Protein AF-A0A0A6ZQB3-F1 (afdb_monomer_lite)

Sequence (113 aa):
MEAQSDIYDRTKGRLAIPGAFGFGRAFLYEDVIRFDAKDDFLVWVRNALPGEYSVAAPYGIIIPDTLFEGVLSIRWTDARPETREPRRRAKSFTFTALTAPFITPAAGFYLDF

pLDDT: mean 73.72, std 19.3, range [29.86, 95.44]

Foldseek 3Di:
DDADPDDPPDDPPDGPPPPPQDPPDDDDPVQEAEDAALVVVVVCQLQDDFGKGFYFYPACNPPHQWGATGIWGKDFPDPDPPDPGSNPTDIDIDGDGPDDTPRPPDDDDDDDD

Radius of gyration: 18.38 Å; chains: 1; bounding box: 54×39×35 Å

Structure (mmCIF, N/CA/C/O backbone):
data_AF-A0A0A6ZQB3-F1
#
_entry.id   AF-A0A0A6ZQB3-F1
#
loop_
_atom_site.group_PDB
_atom_site.id
_atom_site.type_symbol
_atom_site.label_atom_id
_atom_site.label_alt_id
_atom_site.label_comp_id
_atom_site.label_asym_id
_atom_site.label_entity_id
_atom_site.label_seq_id
_atom_site.pdbx_PDB_ins_code
_atom_site.Cartn_x
_atom_site.Cartn_y
_atom_site.Cartn_z
_atom_site.occupancy
_atom_site.B_iso_or_equiv
_atom_site.auth_seq_id
_atom_site.auth_comp_id
_atom_site.auth_asym_id
_atom_site.auth_atom_id
_atom_site.pdbx_PDB_model_num
ATOM 1 N N . MET A 1 1 ? -28.679 4.652 8.922 1.00 49.78 1 MET A N 1
ATOM 2 C CA . MET A 1 1 ? -27.824 5.827 9.187 1.00 49.78 1 MET A CA 1
ATOM 3 C C . MET A 1 1 ? -28.639 7.066 8.902 1.00 49.78 1 MET A C 1
ATOM 5 O O . MET A 1 1 ? -29.215 7.151 7.824 1.00 49.78 1 MET A O 1
ATOM 9 N N . GLU A 1 2 ? -28.726 7.973 9.865 1.00 56.31 2 GLU A N 1
ATOM 10 C CA . GLU A 1 2 ? -29.376 9.271 9.688 1.00 56.31 2 GLU A CA 1
ATOM 11 C C . GLU A 1 2 ? -28.352 10.260 9.113 1.00 56.31 2 GLU A C 1
ATOM 13 O O . GLU A 1 2 ? -27.174 10.218 9.473 1.00 56.31 2 GLU A O 1
ATOM 18 N N . ALA A 1 3 ? -28.758 11.076 8.141 1.00 62.34 3 ALA A N 1
ATOM 19 C CA . ALA A 1 3 ? -27.837 11.969 7.447 1.00 62.34 3 ALA A CA 1
ATOM 20 C C . ALA A 1 3 ? -27.422 13.123 8.369 1.00 62.34 3 ALA A C 1
ATOM 22 O O . ALA A 1 3 ? -28.282 13.764 8.967 1.00 62.34 3 ALA A O 1
ATOM 23 N N . GLN A 1 4 ? -26.123 13.431 8.434 1.00 62.41 4 GLN A N 1
ATOM 24 C CA . GLN A 1 4 ? -25.631 14.573 9.203 1.00 62.41 4 GLN A CA 1
ATOM 25 C C . GLN A 1 4 ? -26.244 15.873 8.658 1.00 62.41 4 GLN A C 1
ATOM 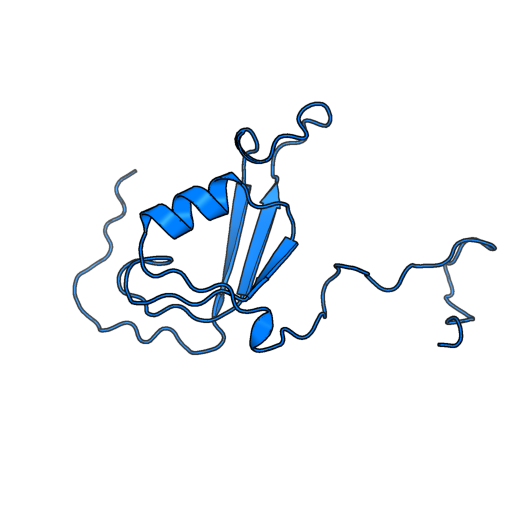27 O O . GLN A 1 4 ? -25.954 16.325 7.543 1.00 62.41 4 GLN A O 1
ATOM 32 N N . SER A 1 5 ? -27.140 16.456 9.445 1.00 61.19 5 SER A N 1
ATOM 33 C CA . SER A 1 5 ? -27.698 17.782 9.222 1.00 61.19 5 SER A CA 1
ATOM 34 C C . SER A 1 5 ? -26.861 18.814 9.972 1.00 61.19 5 SER A C 1
ATOM 36 O O . SER A 1 5 ? -26.362 18.519 11.050 1.00 61.19 5 SER A O 1
ATOM 38 N N . ASP A 1 6 ? -26.747 20.015 9.402 1.00 63.41 6 ASP A N 1
ATOM 39 C CA . ASP A 1 6 ? -26.074 21.183 9.998 1.00 63.41 6 ASP A CA 1
ATOM 40 C C . ASP A 1 6 ? -24.536 21.254 9.864 1.00 63.41 6 ASP A C 1
ATOM 42 O O . ASP A 1 6 ? -23.799 21.532 10.803 1.00 63.41 6 ASP A O 1
ATOM 46 N N . ILE A 1 7 ? -24.031 21.026 8.646 1.00 68.19 7 ILE A N 1
ATOM 47 C CA . ILE A 1 7 ? -22.665 21.425 8.271 1.00 68.19 7 ILE A CA 1
ATOM 48 C C . ILE A 1 7 ? -22.726 22.862 7.742 1.00 68.19 7 ILE A C 1
ATOM 50 O O . ILE A 1 7 ? -23.394 23.110 6.735 1.00 68.19 7 ILE A O 1
ATOM 54 N N . TYR A 1 8 ? -22.015 23.775 8.411 1.00 61.53 8 TYR A N 1
ATOM 55 C CA . TYR A 1 8 ? -22.062 25.232 8.208 1.00 61.53 8 TYR A CA 1
ATOM 56 C C . TYR A 1 8 ? -21.789 25.691 6.760 1.00 61.53 8 TYR A C 1
ATOM 58 O O . TYR A 1 8 ? -22.304 26.720 6.340 1.00 61.53 8 TYR A O 1
ATOM 66 N N . ASP A 1 9 ? -21.047 24.902 5.974 1.00 63.75 9 ASP A N 1
ATOM 67 C CA . ASP A 1 9 ? -20.632 25.237 4.600 1.00 63.75 9 ASP A CA 1
ATOM 68 C C . ASP A 1 9 ? -21.196 24.277 3.526 1.00 63.75 9 ASP A C 1
ATOM 70 O O . ASP A 1 9 ? -20.621 24.072 2.456 1.00 63.75 9 ASP A O 1
ATOM 74 N N . ARG A 1 10 ? -22.323 23.600 3.796 1.00 64.12 10 ARG A N 1
ATOM 75 C CA . ARG A 1 10 ? -22.905 22.679 2.802 1.00 64.12 10 ARG A CA 1
ATOM 76 C C . ARG A 1 10 ? -23.798 23.408 1.795 1.00 64.12 10 ARG A C 1
ATOM 78 O O . ARG A 1 10 ? -24.747 24.101 2.159 1.00 64.12 10 ARG A O 1
ATOM 85 N N . THR A 1 11 ? -23.601 23.147 0.503 1.00 64.31 11 THR A N 1
ATOM 86 C CA . THR A 1 11 ? -24.597 23.500 -0.522 1.00 64.31 11 THR A CA 1
ATOM 87 C C . THR A 1 11 ? -25.847 22.628 -0.353 1.00 64.31 11 THR A C 1
ATOM 89 O O . THR A 1 11 ? -25.763 21.398 -0.344 1.00 64.31 11 THR A O 1
ATOM 92 N N . LYS A 1 12 ? -27.027 23.250 -0.229 1.00 60.72 12 LYS A N 1
ATOM 93 C CA . LYS A 1 12 ? -28.314 22.554 -0.041 1.00 60.72 12 LYS A CA 1
ATOM 94 C C . LYS A 1 12 ? -28.543 21.524 -1.163 1.00 60.72 12 LYS A C 1
ATOM 96 O O . LYS A 1 12 ? -28.386 21.843 -2.336 1.00 60.72 12 LYS A O 1
ATOM 101 N N . GLY A 1 13 ? -28.893 20.289 -0.799 1.00 64.75 13 GLY A N 1
ATOM 102 C CA . GLY A 1 13 ? -29.087 19.184 -1.752 1.00 64.75 13 GLY A CA 1
ATOM 103 C C . GLY A 1 13 ? -27.816 18.410 -2.128 1.00 64.75 13 GLY A C 1
ATOM 104 O O . GLY A 1 13 ? -27.908 17.445 -2.879 1.00 64.75 13 GLY A O 1
ATOM 105 N N . ARG A 1 14 ? -26.643 18.778 -1.592 1.00 58.69 14 ARG A N 1
ATOM 106 C CA . ARG A 1 14 ? -25.415 17.981 -1.712 1.00 58.69 14 ARG A CA 1
ATOM 107 C C . ARG A 1 14 ? -25.159 17.220 -0.415 1.00 58.69 14 ARG A C 1
ATOM 109 O O . ARG A 1 14 ? -25.040 17.819 0.652 1.00 58.69 14 ARG A O 1
ATOM 116 N N . LEU A 1 15 ? -25.085 15.895 -0.515 1.00 58.88 15 LEU A N 1
ATOM 117 C CA . LEU A 1 15 ? -24.583 15.047 0.561 1.00 58.88 15 LEU A CA 1
ATOM 118 C C . LEU A 1 15 ? -23.058 15.032 0.475 1.00 58.88 15 LEU A C 1
ATOM 120 O O . LEU A 1 15 ? -22.503 14.702 -0.573 1.00 58.88 15 LEU A O 1
ATOM 124 N N . ALA A 1 16 ? -22.381 15.353 1.576 1.00 58.44 16 ALA A N 1
ATOM 125 C CA . ALA A 1 16 ? -21.038 14.832 1.762 1.00 58.44 16 ALA A CA 1
ATOM 126 C C . ALA A 1 16 ? -21.202 13.315 1.888 1.00 58.44 16 ALA A C 1
ATOM 128 O O . ALA A 1 16 ? -21.873 12.851 2.808 1.00 58.44 16 ALA A O 1
ATOM 129 N N . ILE A 1 17 ? -20.680 12.547 0.931 1.00 57.91 17 ILE A N 1
ATOM 130 C CA . ILE A 1 17 ? -20.564 11.102 1.117 1.00 57.91 17 ILE A CA 1
ATOM 131 C C . ILE A 1 17 ? -19.460 10.941 2.166 1.00 57.91 17 ILE A C 1
ATOM 133 O O . ILE A 1 17 ? -18.315 11.277 1.846 1.00 57.91 17 ILE A O 1
ATOM 137 N N . PRO A 1 18 ? -19.762 10.511 3.410 1.00 48.78 18 PRO A N 1
ATOM 138 C CA . PRO A 1 18 ? -18.706 10.155 4.350 1.00 48.78 18 PRO A CA 1
ATOM 139 C C . PRO A 1 18 ? -17.794 9.164 3.635 1.00 48.78 18 PRO A C 1
ATOM 141 O O . PRO A 1 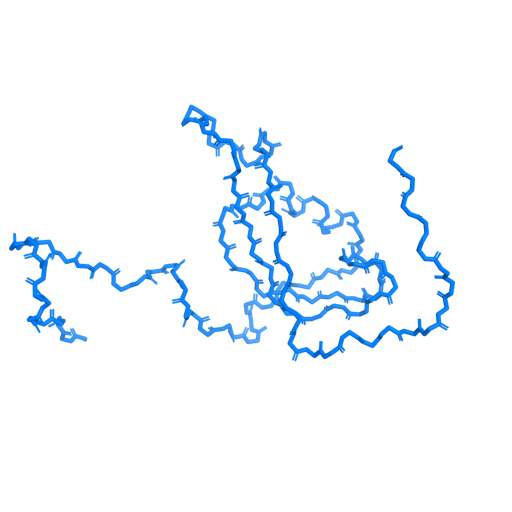18 ? -18.294 8.228 3.013 1.00 48.78 18 PRO A O 1
ATOM 144 N N . GLY A 1 19 ? -16.494 9.468 3.605 1.00 50.47 19 GLY A N 1
ATOM 145 C CA . GLY A 1 19 ? -15.553 8.945 2.620 1.00 50.47 19 GLY A CA 1
ATOM 146 C C . GLY A 1 19 ? -15.700 7.446 2.408 1.00 50.47 19 GLY A C 1
ATOM 147 O O . GLY A 1 19 ? -15.148 6.665 3.173 1.00 50.47 19 GLY A O 1
ATOM 148 N N . ALA A 1 20 ? -16.391 7.050 1.334 1.00 49.00 20 ALA A N 1
ATOM 149 C CA . ALA A 1 20 ? -16.588 5.639 1.006 1.00 49.00 20 ALA A CA 1
ATOM 150 C C . ALA A 1 20 ? -15.239 4.916 0.798 1.00 49.00 20 ALA A C 1
ATOM 152 O O . ALA A 1 20 ? -15.187 3.696 0.893 1.00 49.00 20 ALA A O 1
ATOM 153 N N . PHE A 1 21 ? -14.158 5.688 0.582 1.00 49.06 21 PHE A N 1
ATOM 154 C CA . PHE A 1 21 ? -12.757 5.258 0.530 1.00 49.06 21 PHE A CA 1
ATOM 155 C C . PHE A 1 21 ? -11.771 6.332 1.076 1.00 49.06 21 PHE A C 1
ATOM 157 O O . PHE A 1 21 ? -10.672 6.480 0.550 1.00 49.06 21 PHE A O 1
ATOM 164 N N . GLY A 1 22 ? -12.176 7.149 2.064 1.00 47.38 22 GLY A N 1
ATOM 165 C CA . GLY A 1 22 ? -11.376 8.269 2.609 1.00 47.38 22 GLY A CA 1
ATOM 166 C C . GLY A 1 22 ? -10.616 7.955 3.911 1.00 47.38 22 GLY A C 1
ATOM 167 O O . GLY A 1 22 ? -10.843 6.911 4.518 1.00 47.38 22 GLY A O 1
ATOM 168 N N . PHE A 1 23 ? -9.741 8.881 4.343 1.00 47.88 23 PHE A N 1
ATOM 169 C CA . PHE A 1 23 ? -9.013 8.843 5.628 1.00 47.88 23 PHE A CA 1
ATOM 170 C C . PHE A 1 23 ? -9.936 8.398 6.780 1.00 47.88 23 PHE A C 1
ATOM 172 O O . PHE A 1 23 ? -10.966 9.031 7.017 1.00 47.88 23 PHE A O 1
ATOM 179 N N . GLY A 1 24 ? -9.556 7.336 7.502 1.00 51.03 24 GLY A N 1
ATOM 180 C CA . GLY A 1 24 ? -10.277 6.859 8.693 1.00 51.03 24 GLY A CA 1
ATOM 181 C C . GLY A 1 24 ? -10.992 5.508 8.567 1.00 51.03 24 GLY A C 1
ATOM 182 O O . GLY A 1 24 ? -11.672 5.110 9.513 1.00 51.03 24 GLY A O 1
ATOM 183 N N . ARG A 1 25 ? -10.845 4.769 7.455 1.00 66.06 25 ARG A N 1
ATOM 184 C CA . ARG A 1 25 ? -11.276 3.359 7.400 1.00 66.06 25 ARG A CA 1
ATOM 185 C C . ARG A 1 25 ? -10.399 2.518 8.335 1.00 66.06 25 ARG A C 1
ATOM 187 O O . ARG A 1 25 ? -9.186 2.465 8.162 1.00 66.06 25 ARG A O 1
ATOM 194 N N . ALA A 1 26 ? -11.019 1.829 9.292 1.00 71.94 26 ALA A N 1
ATOM 195 C CA . ALA A 1 26 ? -10.339 0.789 10.056 1.00 71.94 26 ALA A CA 1
ATOM 196 C C . ALA A 1 26 ? -10.092 -0.420 9.145 1.00 71.94 26 ALA A C 1
ATOM 198 O O . ALA A 1 26 ? -11.031 -0.933 8.533 1.00 71.94 26 ALA A O 1
ATOM 199 N N . PHE A 1 27 ? -8.837 -0.854 9.048 1.00 79.12 27 PHE A N 1
ATOM 200 C CA . PHE A 1 27 ? -8.491 -2.087 8.351 1.00 79.12 27 PHE A CA 1
ATOM 201 C C . PHE A 1 27 ? -8.873 -3.287 9.212 1.00 79.12 27 PHE A C 1
ATOM 203 O O . PHE A 1 27 ? -8.535 -3.344 10.397 1.00 79.12 27 PHE A O 1
ATOM 210 N N . LEU A 1 28 ? -9.575 -4.241 8.612 1.00 82.62 28 LEU A N 1
ATOM 211 C CA . LEU A 1 28 ? -9.820 -5.544 9.211 1.00 82.62 28 LEU A CA 1
ATOM 212 C C . LEU A 1 28 ? -8.659 -6.489 8.885 1.00 82.62 28 LEU A C 1
ATOM 214 O O . LEU A 1 28 ? -7.902 -6.268 7.942 1.00 82.62 28 LEU A O 1
ATOM 218 N N . TYR A 1 29 ? -8.531 -7.585 9.635 1.00 79.69 29 TYR A N 1
ATOM 219 C CA . TYR A 1 29 ? -7.503 -8.600 9.367 1.00 79.69 29 TYR A CA 1
ATOM 220 C C . TYR A 1 29 ? -7.584 -9.170 7.936 1.00 79.69 29 TYR A C 1
ATOM 222 O O . TYR A 1 29 ? -6.565 -9.494 7.326 1.00 79.69 29 TYR A O 1
ATOM 230 N N . GLU A 1 30 ? -8.799 -9.258 7.396 1.00 87.12 30 GLU A N 1
ATOM 231 C CA . GLU A 1 30 ? -9.088 -9.693 6.026 1.00 87.12 30 GLU A CA 1
ATOM 232 C C . GLU A 1 30 ? -8.707 -8.665 4.948 1.00 87.12 30 GLU A C 1
ATOM 234 O O . GLU A 1 30 ? -8.510 -9.047 3.798 1.00 87.12 30 GLU A O 1
ATOM 239 N N . ASP A 1 31 ? -8.541 -7.387 5.306 1.00 87.69 31 ASP A N 1
ATOM 240 C CA . ASP A 1 31 ? -8.089 -6.342 4.379 1.00 87.69 31 ASP A CA 1
ATOM 241 C C . ASP A 1 31 ? -6.561 -6.365 4.169 1.00 87.69 31 ASP A C 1
ATOM 243 O O . ASP A 1 31 ? -6.054 -5.673 3.284 1.00 87.69 31 ASP A O 1
ATOM 247 N N . VAL A 1 32 ? -5.815 -7.124 4.987 1.00 90.94 32 VAL A N 1
ATOM 248 C CA . VAL A 1 32 ? -4.346 -7.161 4.947 1.00 90.94 32 VAL A CA 1
ATOM 249 C C . VAL A 1 32 ? -3.868 -7.926 3.716 1.00 90.94 32 VAL A C 1
ATOM 251 O O . VAL A 1 32 ? -3.982 -9.153 3.634 1.00 90.94 32 VAL A O 1
ATOM 254 N N . ILE A 1 33 ? -3.246 -7.204 2.789 1.00 94.62 33 ILE A N 1
ATOM 255 C CA . ILE A 1 33 ? -2.608 -7.781 1.608 1.00 94.62 33 ILE A CA 1
ATOM 256 C C . ILE A 1 33 ? -1.227 -8.298 2.010 1.00 94.62 33 ILE A C 1
ATOM 258 O O . ILE A 1 33 ? -0.384 -7.540 2.492 1.00 94.62 33 ILE A O 1
ATOM 262 N N . ARG A 1 34 ? -0.996 -9.597 1.816 1.00 94.75 34 ARG A N 1
ATOM 263 C CA . ARG A 1 34 ? 0.267 -10.255 2.158 1.00 94.75 34 ARG A CA 1
ATOM 264 C C . ARG A 1 34 ? 1.091 -10.523 0.911 1.00 94.75 34 ARG A C 1
ATOM 266 O O . ARG A 1 34 ? 0.544 -10.960 -0.099 1.00 94.75 34 ARG A O 1
ATOM 273 N N . PHE A 1 35 ? 2.388 -10.258 1.001 1.00 95.19 35 PHE A N 1
ATOM 274 C CA . PHE A 1 35 ? 3.339 -10.531 -0.072 1.00 95.19 35 PHE A CA 1
ATOM 275 C C . PHE A 1 35 ? 4.395 -11.516 0.410 1.00 95.19 35 PHE A C 1
ATOM 277 O O . PHE A 1 35 ? 5.057 -11.249 1.411 1.00 95.19 35 PHE A O 1
ATOM 284 N N . ASP A 1 36 ? 4.578 -12.606 -0.333 1.00 93.25 36 ASP A N 1
ATOM 285 C CA . ASP A 1 36 ? 5.586 -13.631 -0.038 1.00 93.25 36 ASP A CA 1
ATOM 286 C C . ASP A 1 36 ? 6.870 -13.438 -0.862 1.00 93.25 36 ASP A C 1
ATOM 288 O O . ASP A 1 36 ? 7.940 -13.904 -0.469 1.00 93.25 36 ASP A O 1
ATOM 292 N N . ALA A 1 37 ? 6.792 -12.700 -1.976 1.00 93.88 37 ALA A N 1
ATOM 293 C CA . ALA A 1 37 ? 7.932 -12.360 -2.818 1.00 93.88 37 ALA A CA 1
ATOM 294 C C . ALA A 1 37 ? 7.936 -10.884 -3.244 1.00 93.88 37 ALA A C 1
ATOM 296 O O . ALA A 1 37 ? 6.899 -10.232 -3.394 1.00 93.88 37 ALA A O 1
ATOM 297 N N . LYS A 1 38 ? 9.140 -10.358 -3.501 1.00 92.81 38 LYS A N 1
ATOM 298 C CA . LYS A 1 38 ? 9.340 -8.986 -3.994 1.00 92.81 38 LYS A CA 1
ATOM 299 C C . LYS A 1 38 ? 8.669 -8.749 -5.346 1.00 92.81 38 LYS A C 1
ATOM 301 O O . LYS A 1 38 ? 8.087 -7.687 -5.557 1.00 92.81 38 LYS A O 1
ATOM 306 N N . ASP A 1 39 ? 8.705 -9.732 -6.238 1.00 94.81 39 ASP A N 1
ATOM 307 C CA . ASP A 1 39 ? 8.080 -9.611 -7.556 1.00 94.81 39 ASP A CA 1
ATOM 308 C C . ASP A 1 39 ? 6.55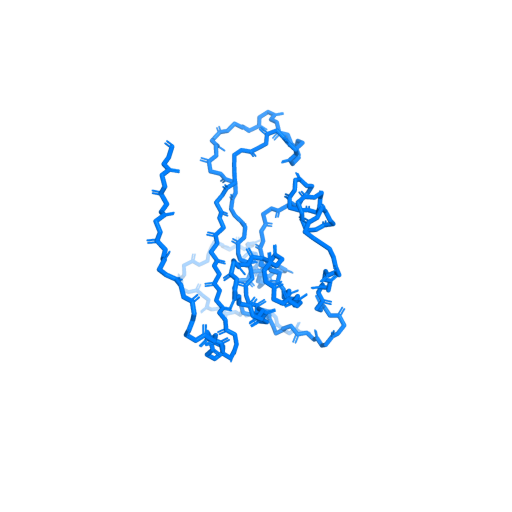3 -9.496 -7.458 1.00 94.81 39 ASP A C 1
ATOM 310 O O . ASP A 1 39 ? 5.965 -8.677 -8.167 1.00 94.81 39 ASP A O 1
ATOM 314 N N . ASP A 1 40 ? 5.916 -10.208 -6.521 1.00 94.81 40 ASP A N 1
ATOM 315 C CA . ASP A 1 40 ? 4.471 -10.106 -6.278 1.00 94.81 40 ASP A CA 1
ATOM 316 C C . ASP A 1 40 ? 4.087 -8.696 -5.830 1.00 94.81 40 ASP A C 1
ATOM 318 O O . ASP A 1 40 ? 3.141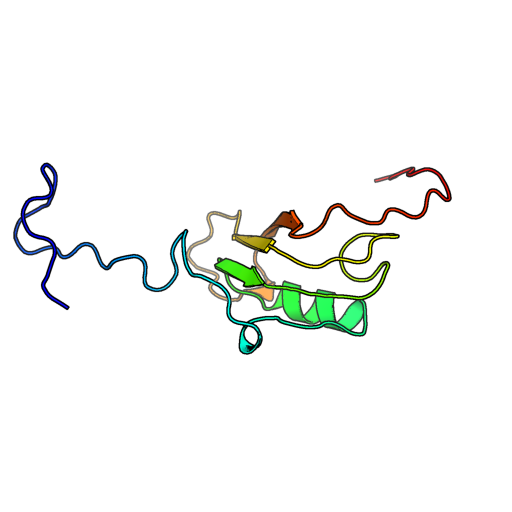 -8.098 -6.354 1.00 94.81 40 ASP A O 1
ATOM 322 N N . PHE A 1 41 ? 4.875 -8.125 -4.914 1.00 94.06 41 PHE A N 1
ATOM 323 C CA . PHE A 1 41 ? 4.711 -6.743 -4.479 1.00 94.06 41 PHE A CA 1
ATOM 324 C C . PHE A 1 41 ? 4.850 -5.762 -5.652 1.00 94.06 41 PHE A C 1
ATOM 326 O O . PHE A 1 41 ? 3.992 -4.899 -5.838 1.00 94.06 41 PHE A O 1
ATOM 333 N N . LEU A 1 42 ? 5.879 -5.907 -6.493 1.00 93.12 42 LEU A N 1
ATOM 334 C CA . LEU A 1 42 ? 6.108 -5.017 -7.637 1.00 93.12 42 LEU A CA 1
ATOM 335 C C . LEU A 1 42 ? 5.001 -5.120 -8.695 1.00 93.12 42 LEU A C 1
ATOM 337 O O . LEU A 1 42 ? 4.537 -4.099 -9.217 1.00 93.12 42 LEU A O 1
ATOM 341 N N . VAL A 1 43 ? 4.541 -6.336 -9.002 1.00 94.44 43 VAL A N 1
ATOM 342 C CA . VAL A 1 43 ? 3.423 -6.571 -9.925 1.00 94.44 43 VAL A CA 1
ATOM 343 C C . VAL A 1 43 ? 2.144 -5.953 -9.371 1.00 94.44 43 VAL A C 1
ATOM 345 O O . VAL A 1 43 ? 1.422 -5.272 -10.109 1.00 94.44 43 VAL A O 1
ATOM 348 N N . TRP A 1 44 ? 1.874 -6.131 -8.080 1.00 95.44 44 TRP A N 1
ATOM 349 C CA . TRP A 1 44 ? 0.716 -5.538 -7.423 1.00 95.44 44 TRP A CA 1
ATOM 350 C C . TRP A 1 44 ? 0.781 -4.005 -7.441 1.00 95.44 44 TRP A C 1
ATOM 352 O O . TRP A 1 44 ? -0.136 -3.360 -7.956 1.00 95.44 44 TRP A O 1
ATOM 362 N N . VAL A 1 45 ? 1.900 -3.411 -7.010 1.00 92.88 45 VAL A N 1
ATOM 363 C CA . VAL A 1 45 ? 2.117 -1.955 -6.991 1.00 92.88 45 VAL A CA 1
ATOM 364 C C . VAL A 1 45 ? 1.917 -1.349 -8.376 1.00 92.88 45 VAL A C 1
ATOM 366 O O . VAL A 1 45 ? 1.296 -0.291 -8.513 1.00 92.88 45 VAL A O 1
ATOM 369 N N . ARG A 1 46 ? 2.380 -2.020 -9.436 1.00 91.19 46 ARG A N 1
ATOM 370 C CA . ARG A 1 46 ? 2.200 -1.557 -10.818 1.00 91.19 46 ARG A CA 1
ATOM 371 C C . ARG A 1 46 ? 0.722 -1.422 -11.192 1.00 91.19 46 ARG A C 1
ATOM 373 O O . ARG A 1 46 ? 0.356 -0.501 -11.921 1.00 91.19 46 ARG A O 1
ATOM 380 N N . ASN A 1 47 ? -0.139 -2.279 -10.654 1.00 92.31 47 ASN A N 1
ATOM 381 C CA . ASN A 1 47 ? -1.574 -2.300 -10.935 1.00 92.31 47 ASN A CA 1
ATOM 382 C C . ASN A 1 47 ? -2.429 -1.528 -9.920 1.00 92.31 47 ASN A C 1
ATOM 384 O O . ASN A 1 47 ? -3.572 -1.208 -10.232 1.00 92.31 47 ASN A O 1
ATOM 388 N N . ALA A 1 48 ? -1.885 -1.189 -8.750 1.00 90.06 48 ALA A N 1
ATOM 389 C CA . ALA A 1 48 ? -2.637 -0.557 -7.673 1.00 90.06 48 ALA A CA 1
ATOM 390 C C . ALA A 1 48 ? -3.211 0.821 -8.057 1.00 90.06 48 ALA A C 1
ATOM 392 O O . ALA A 1 48 ? -2.542 1.648 -8.700 1.00 90.06 48 ALA A O 1
ATOM 393 N N . LEU A 1 49 ? -4.459 1.050 -7.648 1.00 89.94 49 LEU A N 1
ATOM 394 C CA . LEU A 1 49 ? -5.152 2.333 -7.751 1.00 89.94 49 LEU A CA 1
ATOM 395 C C . LEU A 1 49 ? -4.685 3.280 -6.627 1.00 89.94 49 LEU A C 1
ATOM 397 O O . LEU A 1 49 ? -4.011 2.841 -5.696 1.00 89.94 49 LEU A O 1
ATOM 401 N N . PRO A 1 50 ? -4.986 4.588 -6.709 1.00 87.31 50 PRO A N 1
ATOM 402 C CA . PRO A 1 50 ? -4.751 5.494 -5.594 1.00 87.31 50 PRO A CA 1
ATOM 403 C C . PRO A 1 50 ? -5.613 5.091 -4.397 1.00 87.31 50 PRO A C 1
ATOM 405 O O . PRO A 1 50 ? -6.793 4.781 -4.570 1.00 87.31 50 PRO A O 1
ATOM 408 N N . GLY A 1 51 ? -5.042 5.130 -3.197 1.00 88.00 51 GLY A N 1
ATOM 409 C CA . GLY A 1 51 ? -5.744 4.741 -1.978 1.00 88.00 51 GLY A CA 1
ATOM 410 C C . GLY A 1 51 ? -4.808 4.354 -0.841 1.00 88.00 51 GLY A C 1
ATOM 411 O O . GLY A 1 51 ? -3.586 4.437 -0.966 1.00 88.00 51 GLY A O 1
ATOM 412 N N . GLU A 1 52 ? -5.405 3.930 0.268 1.00 89.00 52 GLU A N 1
ATOM 413 C CA . GLU A 1 52 ? -4.702 3.391 1.432 1.00 89.00 52 GLU A CA 1
ATOM 414 C C . GLU A 1 52 ? -4.940 1.885 1.527 1.00 89.00 52 GLU A C 1
ATOM 416 O O . GLU A 1 52 ? -6.072 1.413 1.400 1.00 89.00 52 GLU A O 1
ATOM 421 N N . TYR A 1 53 ? -3.864 1.139 1.758 1.00 90.19 53 TYR A N 1
ATOM 422 C CA . TYR A 1 53 ? -3.861 -0.317 1.790 1.00 90.19 53 TYR A CA 1
ATOM 423 C C . TYR A 1 53 ? -3.137 -0.802 3.041 1.00 90.19 53 TYR A C 1
ATOM 425 O O . TYR A 1 53 ? -2.021 -0.361 3.312 1.00 90.19 53 TYR A O 1
ATOM 433 N N . SER A 1 54 ? -3.740 -1.733 3.779 1.00 90.50 54 SER A N 1
ATOM 434 C CA . SER A 1 54 ? -3.011 -2.479 4.801 1.00 90.50 54 SER A CA 1
ATOM 435 C C . SER A 1 54 ? -2.201 -3.573 4.123 1.00 90.50 54 SER A C 1
ATOM 437 O O . SER A 1 54 ? -2.743 -4.372 3.357 1.00 90.50 54 SER A O 1
ATOM 439 N N . VAL A 1 55 ? -0.895 -3.582 4.370 1.00 92.38 55 VAL A N 1
ATOM 440 C CA . VAL A 1 55 ? 0.031 -4.533 3.762 1.00 92.38 55 VAL A CA 1
ATOM 441 C C . VAL A 1 55 ? 0.941 -5.148 4.815 1.00 92.38 55 VAL A C 1
ATOM 443 O O . VAL A 1 55 ? 1.332 -4.489 5.781 1.00 92.38 55 VAL A O 1
ATOM 446 N N . ALA A 1 56 ? 1.302 -6.408 4.601 1.00 91.94 56 ALA A N 1
ATOM 447 C CA . ALA A 1 56 ? 2.276 -7.111 5.416 1.00 91.94 56 ALA A CA 1
ATOM 448 C C . ALA A 1 56 ? 3.210 -7.945 4.536 1.00 91.94 56 ALA A C 1
ATOM 450 O O . ALA A 1 56 ? 2.768 -8.588 3.582 1.00 91.94 56 ALA A O 1
ATOM 451 N N . ALA A 1 57 ? 4.500 -7.944 4.851 1.00 92.06 57 ALA A N 1
ATOM 452 C CA . ALA A 1 57 ? 5.475 -8.776 4.163 1.00 92.06 57 ALA A CA 1
ATOM 453 C C . ALA A 1 57 ? 6.673 -9.125 5.063 1.00 92.06 57 ALA A C 1
ATOM 455 O O . ALA A 1 57 ? 7.083 -8.295 5.884 1.00 92.06 57 ALA A O 1
ATOM 456 N N . PRO A 1 58 ? 7.274 -10.315 4.872 1.00 89.44 58 PRO A N 1
ATOM 457 C CA . PRO A 1 58 ? 8.597 -10.663 5.386 1.00 89.44 58 PRO A CA 1
ATOM 458 C C . PRO A 1 58 ? 9.706 -9.660 5.010 1.00 89.44 58 PRO A C 1
ATOM 460 O O . PRO A 1 58 ? 9.534 -8.777 4.165 1.00 89.44 58 PRO A O 1
ATOM 463 N N . TYR A 1 59 ? 10.875 -9.828 5.636 1.00 88.31 59 TYR A N 1
ATOM 464 C CA . TYR A 1 59 ? 12.045 -8.961 5.467 1.00 88.31 59 TYR A CA 1
ATOM 465 C C . TYR A 1 59 ? 12.435 -8.729 4.001 1.00 88.31 59 TYR A C 1
ATOM 467 O O . TYR A 1 59 ? 12.557 -9.668 3.217 1.00 88.31 59 TYR A O 1
ATOM 475 N N . GLY A 1 60 ? 12.694 -7.468 3.645 1.00 85.44 60 GLY A N 1
ATOM 476 C CA . GLY A 1 60 ? 13.319 -7.104 2.369 1.00 85.44 60 GLY A CA 1
ATOM 477 C C . GLY A 1 60 ? 12.392 -7.098 1.149 1.00 85.44 60 GLY A C 1
ATOM 478 O O . GLY A 1 60 ? 12.851 -6.814 0.040 1.00 85.44 60 GLY A O 1
ATOM 479 N N . ILE A 1 61 ? 11.097 -7.376 1.332 1.00 91.69 61 ILE A N 1
ATOM 480 C CA . ILE A 1 61 ? 10.108 -7.387 0.244 1.00 91.69 61 ILE A CA 1
ATOM 481 C C . ILE A 1 61 ? 9.601 -5.974 -0.059 1.00 91.69 61 ILE A C 1
ATOM 483 O O . ILE A 1 61 ? 9.671 -5.532 -1.206 1.00 91.69 61 ILE A O 1
ATOM 487 N N . ILE A 1 62 ? 9.113 -5.259 0.961 1.00 89.31 62 ILE A N 1
ATOM 488 C CA . ILE A 1 62 ? 8.555 -3.902 0.814 1.00 89.31 62 ILE A CA 1
ATOM 489 C C . ILE A 1 62 ? 9.642 -2.850 1.055 1.00 89.31 62 ILE A C 1
ATOM 491 O O . ILE A 1 62 ? 9.884 -1.995 0.205 1.00 89.31 62 ILE A O 1
ATOM 495 N N . ILE A 1 63 ? 10.313 -2.933 2.207 1.00 87.00 63 ILE A N 1
ATOM 496 C CA . ILE A 1 63 ? 11.457 -2.096 2.578 1.00 87.00 63 ILE A CA 1
ATOM 497 C C . ILE A 1 63 ? 12.646 -3.038 2.824 1.00 87.00 63 ILE A C 1
ATOM 499 O O . ILE A 1 63 ? 12.460 -4.066 3.487 1.00 87.00 63 ILE A O 1
ATOM 503 N N . PRO A 1 64 ? 13.849 -2.735 2.295 1.00 85.31 64 PRO A N 1
ATOM 504 C CA . PRO A 1 64 ? 15.049 -3.521 2.570 1.00 85.31 64 PRO A CA 1
ATOM 505 C C . PRO A 1 64 ? 15.251 -3.753 4.074 1.00 85.31 64 PRO A C 1
ATOM 507 O O . PRO A 1 64 ? 14.993 -2.862 4.884 1.00 85.31 64 PRO A O 1
ATOM 510 N N . ASP A 1 65 ? 15.646 -4.975 4.435 1.00 85.38 65 ASP A N 1
ATOM 511 C CA . ASP A 1 65 ? 15.994 -5.386 5.807 1.00 85.38 65 ASP A CA 1
ATOM 512 C C . ASP A 1 65 ? 14.924 -5.119 6.878 1.00 85.38 65 ASP A C 1
ATOM 514 O O . ASP A 1 65 ? 15.199 -5.111 8.077 1.00 85.38 65 ASP A O 1
ATOM 518 N N . THR A 1 66 ? 13.672 -4.950 6.453 1.00 83.94 66 THR A N 1
ATOM 519 C CA . THR A 1 66 ? 12.553 -4.613 7.332 1.00 83.94 66 THR A CA 1
ATOM 520 C C . THR A 1 66 ? 11.433 -5.628 7.172 1.00 83.94 66 THR A C 1
ATOM 522 O O . THR A 1 66 ? 10.904 -5.802 6.073 1.00 83.94 66 THR A O 1
ATOM 525 N N . LEU A 1 67 ? 11.038 -6.268 8.276 1.00 87.06 67 LEU A N 1
ATOM 526 C CA . LEU A 1 67 ? 9.715 -6.879 8.393 1.00 87.06 67 LEU A CA 1
ATOM 527 C C . LEU A 1 67 ? 8.696 -5.741 8.402 1.00 87.06 67 LEU A C 1
ATOM 529 O O . LEU A 1 67 ? 8.716 -4.911 9.312 1.00 87.06 67 LEU A O 1
ATOM 533 N N . PHE A 1 68 ? 7.842 -5.674 7.384 1.00 88.19 68 PHE A N 1
ATOM 534 C CA . PHE A 1 68 ? 6.912 -4.562 7.239 1.00 88.19 68 PHE A CA 1
ATOM 535 C C . PHE A 1 68 ? 5.481 -5.015 7.494 1.00 88.19 68 PHE A C 1
ATOM 537 O O . PHE A 1 68 ? 4.976 -5.897 6.805 1.00 88.19 68 PHE A O 1
ATOM 544 N N . GLU A 1 69 ? 4.814 -4.352 8.434 1.00 90.12 69 GLU A N 1
ATOM 545 C CA . GLU A 1 69 ? 3.375 -4.449 8.649 1.00 90.12 69 GLU A CA 1
ATOM 546 C C . GLU A 1 69 ? 2.805 -3.044 8.855 1.00 90.12 69 GLU A C 1
ATOM 548 O O . GLU A 1 69 ? 3.207 -2.313 9.769 1.00 90.12 69 GLU A O 1
ATOM 553 N N . GLY A 1 70 ? 1.864 -2.651 7.997 1.00 88.94 70 GLY A N 1
ATOM 554 C CA . GLY A 1 70 ? 1.107 -1.427 8.200 1.00 88.94 70 GLY A CA 1
ATOM 555 C C . GLY A 1 70 ? 0.518 -0.785 6.952 1.00 88.94 70 GLY A C 1
ATOM 556 O O . GLY A 1 70 ? 0.038 -1.435 6.030 1.00 88.94 70 GLY A O 1
ATOM 557 N N . VAL A 1 71 ? 0.517 0.539 7.021 1.00 89.31 71 VAL A N 1
ATOM 558 C CA . VAL A 1 71 ? 0.027 1.581 6.121 1.00 89.31 71 VAL A CA 1
ATOM 559 C C . VAL A 1 71 ? 0.737 1.739 4.775 1.00 89.31 71 VAL A C 1
ATOM 561 O O . VAL A 1 71 ? 1.833 2.294 4.805 1.00 89.31 71 VAL A O 1
ATOM 564 N N . LEU A 1 72 ? 0.188 1.373 3.616 1.00 91.00 72 LEU A N 1
ATOM 565 C CA . LEU A 1 72 ? 0.691 1.874 2.327 1.00 91.00 72 LEU A CA 1
ATOM 566 C C . LEU A 1 72 ? -0.299 2.852 1.688 1.00 91.00 72 LEU A C 1
ATOM 568 O O . LEU A 1 72 ? -1.361 2.455 1.214 1.00 91.00 72 LEU A O 1
ATOM 572 N N . SER A 1 73 ? 0.072 4.133 1.632 1.00 90.19 73 SER A N 1
ATOM 573 C CA . SER A 1 73 ? -0.674 5.159 0.897 1.00 90.19 73 SER A CA 1
ATOM 574 C C . SER A 1 73 ? -0.081 5.340 -0.500 1.00 90.19 73 SER A C 1
ATOM 576 O O . SER A 1 73 ? 1.108 5.638 -0.642 1.00 90.19 73 SER A O 1
ATOM 578 N N . ILE A 1 74 ? -0.906 5.153 -1.531 1.00 89.94 74 ILE A N 1
ATOM 579 C CA . ILE A 1 74 ? -0.535 5.275 -2.943 1.00 89.94 74 ILE A CA 1
ATOM 580 C C . ILE A 1 74 ? -1.226 6.497 -3.531 1.00 89.94 74 ILE A C 1
ATOM 582 O O . ILE A 1 74 ? -2.454 6.602 -3.526 1.00 89.94 74 ILE A O 1
ATOM 586 N N . ARG A 1 75 ? -0.439 7.402 -4.112 1.00 87.50 75 ARG A N 1
ATOM 587 C CA . ARG A 1 75 ? -0.950 8.558 -4.858 1.00 87.50 75 ARG A CA 1
ATOM 588 C C . ARG A 1 75 ? -0.421 8.525 -6.279 1.00 87.50 75 ARG A C 1
ATOM 590 O O . ARG A 1 75 ? 0.755 8.251 -6.498 1.00 87.50 75 ARG A O 1
ATOM 597 N N . TRP A 1 76 ? -1.278 8.820 -7.250 1.00 88.44 76 TRP A N 1
ATOM 598 C CA . TRP A 1 76 ? -0.818 9.114 -8.607 1.00 88.44 76 TRP A CA 1
ATOM 599 C C . TRP A 1 76 ? -0.394 10.577 -8.662 1.00 88.44 76 TRP A C 1
ATOM 601 O O . TRP A 1 76 ? -1.151 11.452 -8.246 1.00 88.44 76 TRP A O 1
ATOM 611 N N . THR A 1 77 ? 0.827 10.837 -9.116 1.00 83.44 77 THR A N 1
ATOM 612 C CA . THR A 1 77 ? 1.447 12.170 -9.028 1.00 83.44 77 THR A CA 1
ATOM 613 C C . THR A 1 77 ? 1.374 12.959 -10.329 1.00 83.44 77 THR A C 1
ATOM 615 O O . THR A 1 77 ? 1.647 14.156 -10.345 1.00 83.44 77 THR A O 1
ATOM 618 N N . ASP A 1 78 ? 0.986 12.317 -11.426 1.00 79.12 78 ASP A N 1
ATOM 619 C CA . ASP A 1 78 ? 0.849 12.938 -12.734 1.00 79.12 78 ASP A CA 1
ATOM 620 C C . ASP A 1 78 ? -0.553 13.529 -12.949 1.00 79.12 78 ASP A C 1
ATOM 622 O O . ASP A 1 78 ? -1.573 12.895 -12.692 1.00 79.12 78 ASP A O 1
ATOM 626 N N . ALA A 1 79 ? -0.628 14.745 -13.488 1.00 64.75 79 ALA A N 1
ATOM 627 C CA . ALA A 1 79 ? -1.886 15.435 -13.781 1.00 64.75 79 ALA A CA 1
ATOM 628 C C . ALA A 1 79 ? -2.476 15.057 -15.156 1.00 64.75 79 ALA A C 1
ATOM 630 O O . ALA A 1 79 ? -3.019 15.915 -15.843 1.00 64.75 79 ALA A O 1
ATOM 631 N N . ARG A 1 80 ? -2.336 13.796 -15.594 1.00 66.12 80 ARG A N 1
ATOM 632 C CA . ARG A 1 80 ? -2.811 13.322 -16.910 1.00 66.12 80 ARG A CA 1
ATOM 633 C C . ARG A 1 80 ? -4.210 12.701 -16.803 1.00 66.12 80 ARG A C 1
ATOM 635 O O . ARG A 1 80 ? -4.310 11.538 -16.411 1.00 66.12 80 ARG A O 1
ATOM 642 N N . PRO A 1 81 ? -5.309 13.416 -17.089 1.00 58.84 81 PRO A N 1
ATOM 643 C CA . PRO A 1 81 ? -6.663 12.875 -16.937 1.00 58.84 81 PRO A CA 1
ATOM 644 C C . PRO A 1 81 ? -7.005 11.773 -17.956 1.00 58.84 81 PRO A C 1
ATOM 646 O O . PRO A 1 81 ? -7.866 10.937 -17.683 1.00 58.84 81 PRO A O 1
ATOM 649 N N . GLU A 1 82 ? -6.331 11.736 -19.109 1.00 59.91 82 GLU A N 1
ATOM 650 C CA . GLU A 1 82 ? -6.606 10.796 -20.204 1.00 59.91 82 GLU A CA 1
ATOM 651 C C . GLU A 1 82 ? -6.162 9.351 -19.931 1.00 59.91 82 GLU A 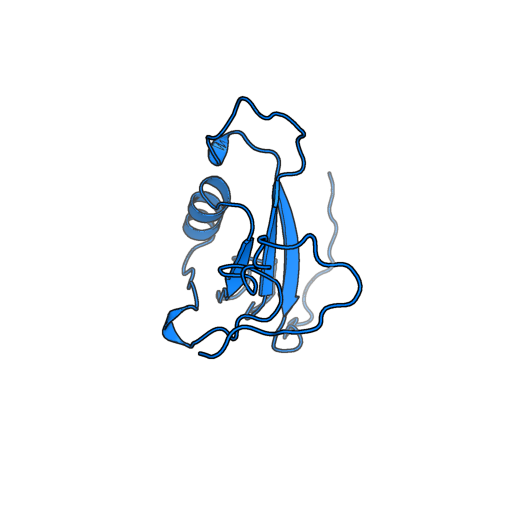C 1
ATOM 653 O O . GLU A 1 82 ? -6.716 8.414 -20.507 1.00 59.91 82 GLU A O 1
ATOM 658 N N . THR A 1 83 ? -5.193 9.133 -19.037 1.00 62.53 83 THR A N 1
ATOM 659 C CA . THR A 1 83 ? -4.665 7.787 -18.773 1.00 62.53 83 THR A CA 1
ATOM 660 C C . THR A 1 83 ? -5.265 7.224 -17.492 1.00 62.53 83 THR A C 1
ATOM 662 O O . THR A 1 83 ? -4.807 7.533 -16.394 1.00 62.53 83 THR A O 1
ATOM 665 N N . ARG A 1 84 ? -6.287 6.371 -17.625 1.00 68.88 84 ARG A N 1
ATOM 666 C CA . ARG A 1 84 ? -6.895 5.643 -16.493 1.00 68.88 84 ARG A CA 1
ATOM 667 C C . ARG A 1 84 ? -6.195 4.318 -16.170 1.00 68.88 84 ARG A C 1
ATOM 669 O O . ARG A 1 84 ? -6.554 3.665 -15.199 1.00 68.88 84 ARG A O 1
ATOM 676 N N . GLU A 1 85 ? -5.202 3.921 -16.969 1.00 81.75 85 GLU A N 1
ATOM 677 C CA . GLU A 1 85 ? -4.434 2.688 -16.773 1.00 81.75 85 GLU A CA 1
ATOM 678 C C . GLU A 1 85 ? -3.413 2.832 -15.629 1.00 81.75 85 GLU A C 1
ATOM 680 O O . GLU A 1 85 ? -2.427 3.553 -15.799 1.00 81.75 85 GLU A O 1
ATOM 685 N N . PRO A 1 86 ? -3.545 2.091 -14.509 1.00 84.31 86 PRO A N 1
ATOM 686 C CA . PRO A 1 86 ? -2.660 2.235 -13.347 1.00 84.31 86 PRO A CA 1
ATOM 687 C C . PRO A 1 86 ? -1.177 2.000 -13.649 1.00 84.31 86 PRO A C 1
ATOM 689 O O . PRO A 1 86 ? -0.308 2.598 -13.019 1.00 84.31 86 PRO A O 1
ATOM 692 N N . ARG A 1 87 ? -0.879 1.135 -14.627 1.00 85.50 87 ARG A N 1
ATOM 693 C CA . ARG A 1 87 ? 0.488 0.722 -14.988 1.00 85.50 87 ARG A CA 1
ATOM 694 C C . ARG A 1 87 ? 1.318 1.821 -15.642 1.00 85.50 87 ARG A C 1
ATOM 696 O O . ARG A 1 87 ? 2.533 1.670 -15.726 1.00 85.50 87 ARG A O 1
ATOM 703 N N . ARG A 1 88 ? 0.668 2.866 -16.157 1.00 83.31 88 ARG A N 1
ATOM 704 C CA . ARG A 1 88 ? 1.308 3.980 -16.874 1.00 83.31 88 ARG A CA 1
ATOM 705 C C . ARG A 1 88 ? 1.384 5.256 -16.033 1.00 83.31 88 ARG A C 1
ATOM 707 O O . ARG A 1 88 ? 1.778 6.295 -16.550 1.00 83.31 88 ARG A O 1
ATOM 714 N N . ARG A 1 89 ? 0.980 5.184 -14.763 1.00 83.38 89 ARG A N 1
ATOM 715 C CA . ARG A 1 89 ? 0.919 6.323 -13.844 1.00 83.38 89 ARG A CA 1
ATOM 716 C C . ARG A 1 89 ? 2.199 6.415 -13.037 1.00 83.38 89 ARG A C 1
ATOM 718 O O . ARG A 1 89 ? 2.679 5.402 -12.528 1.00 83.38 89 ARG A O 1
ATOM 725 N N . ALA A 1 90 ? 2.706 7.631 -12.877 1.00 85.69 90 ALA A N 1
ATOM 726 C CA . ALA A 1 90 ? 3.715 7.901 -11.866 1.00 85.69 90 ALA A CA 1
ATOM 727 C C . ALA A 1 90 ? 3.058 7.789 -10.484 1.00 85.69 90 ALA A C 1
ATOM 729 O O . ALA A 1 90 ? 1.961 8.314 -10.274 1.00 85.69 90 ALA A O 1
ATOM 730 N N . LYS A 1 91 ? 3.701 7.074 -9.557 1.00 86.94 91 LYS A N 1
ATOM 731 C CA . LYS A 1 91 ? 3.151 6.802 -8.225 1.00 86.94 91 LYS A CA 1
ATOM 732 C C . LYS A 1 91 ? 4.121 7.259 -7.151 1.00 86.94 91 LYS A C 1
ATOM 734 O O . LYS A 1 91 ? 5.319 7.017 -7.267 1.00 86.94 91 LYS A O 1
ATOM 739 N N . SER A 1 92 ? 3.594 7.881 -6.107 1.00 89.31 92 SER A N 1
ATOM 740 C CA . SER A 1 92 ? 4.302 8.058 -4.845 1.00 89.31 92 SER A CA 1
ATOM 741 C C . SER A 1 92 ? 3.720 7.128 -3.790 1.00 89.31 92 SER A C 1
ATOM 743 O O . SER A 1 92 ? 2.516 6.851 -3.771 1.00 89.31 92 SER A O 1
ATOM 745 N N . PHE A 1 93 ? 4.608 6.645 -2.926 1.00 89.81 93 PHE A N 1
ATOM 746 C CA . PHE A 1 93 ? 4.301 5.735 -1.834 1.00 89.81 93 PHE A CA 1
ATOM 747 C C . PHE A 1 93 ? 4.627 6.422 -0.515 1.00 89.81 93 PHE A C 1
ATOM 749 O O . PHE A 1 93 ? 5.662 7.074 -0.384 1.00 89.81 93 PHE A O 1
ATOM 756 N N . THR A 1 94 ? 3.747 6.283 0.466 1.00 89.62 94 THR A N 1
ATOM 757 C CA . THR A 1 94 ? 4.019 6.671 1.851 1.00 89.62 94 THR A CA 1
ATOM 758 C C . THR A 1 94 ? 3.750 5.471 2.740 1.00 89.62 94 THR A C 1
ATOM 760 O O . THR A 1 94 ? 2.668 4.887 2.673 1.00 89.62 94 THR A O 1
ATOM 763 N N . PHE A 1 95 ? 4.750 5.104 3.538 1.00 88.12 95 PHE A N 1
ATOM 764 C CA . PHE A 1 95 ? 4.716 3.943 4.417 1.00 88.12 95 PHE A CA 1
ATOM 765 C C . PHE A 1 95 ? 4.501 4.396 5.861 1.00 88.12 95 PHE A C 1
ATOM 767 O O . PHE A 1 95 ? 5.271 5.208 6.373 1.00 88.12 95 PHE A O 1
ATOM 774 N N . THR A 1 96 ? 3.487 3.843 6.520 1.00 85.94 96 THR A N 1
ATOM 775 C CA . THR A 1 96 ? 3.186 4.081 7.937 1.00 85.94 96 THR A CA 1
ATOM 776 C C . THR A 1 96 ? 3.198 2.741 8.663 1.00 85.94 96 THR A C 1
ATOM 778 O O . THR A 1 96 ? 2.251 1.972 8.541 1.00 85.94 96 THR A O 1
ATOM 781 N N . ALA A 1 97 ? 4.261 2.421 9.395 1.00 77.12 97 ALA A N 1
ATOM 782 C CA . ALA A 1 97 ? 4.360 1.133 10.086 1.00 77.12 97 ALA A CA 1
ATOM 783 C C . ALA A 1 97 ? 3.457 1.086 11.340 1.00 77.12 97 ALA A C 1
ATOM 785 O O . ALA A 1 97 ? 3.358 2.078 12.063 1.00 77.12 97 ALA A O 1
ATOM 786 N N . LEU A 1 98 ? 2.795 -0.054 11.589 1.00 66.19 98 LEU A N 1
ATOM 787 C CA . LEU A 1 98 ? 1.979 -0.297 12.797 1.00 66.19 98 LEU A CA 1
ATOM 788 C C . LEU A 1 98 ? 2.829 -0.747 13.992 1.00 66.19 98 LEU A C 1
ATOM 790 O O . LEU A 1 98 ? 2.465 -0.529 15.146 1.00 66.19 98 LEU A O 1
ATOM 794 N N . THR A 1 99 ? 3.979 -1.347 13.713 1.00 56.28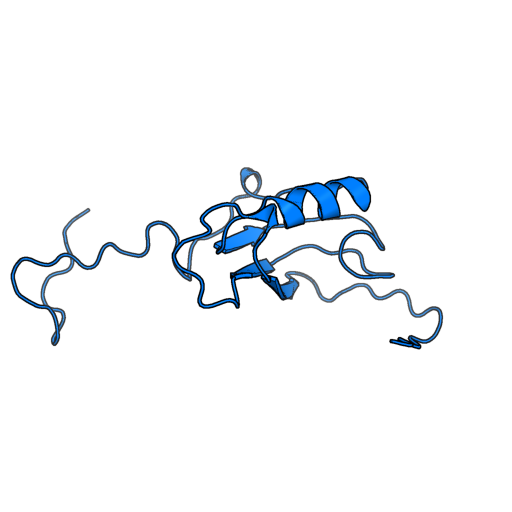 99 THR A N 1
ATOM 795 C CA . THR A 1 99 ? 5.011 -1.710 14.680 1.00 56.28 99 THR A CA 1
ATOM 796 C C . THR A 1 99 ? 6.291 -0.963 14.324 1.00 56.28 99 THR A C 1
ATOM 798 O O . THR A 1 99 ? 6.549 -0.685 13.152 1.00 56.28 99 THR A O 1
ATOM 801 N N . ALA A 1 100 ? 7.091 -0.576 15.326 1.00 49.75 100 ALA A N 1
ATOM 802 C CA . ALA A 1 100 ? 8.421 -0.039 15.046 1.00 49.75 100 ALA A CA 1
ATOM 803 C C . ALA A 1 100 ? 9.156 -1.055 14.155 1.00 49.75 100 ALA A C 1
ATOM 805 O O . ALA A 1 100 ? 9.121 -2.244 14.487 1.00 49.75 100 ALA A O 1
ATOM 806 N N . PRO A 1 101 ? 9.768 -0.639 13.029 1.00 52.72 101 PRO A N 1
ATOM 807 C CA . PRO A 1 101 ? 10.476 -1.579 12.181 1.00 52.72 101 PRO A CA 1
ATOM 808 C C . PRO A 1 101 ? 11.521 -2.271 13.054 1.00 52.72 101 PRO A C 1
ATOM 810 O O . PRO A 1 101 ? 12.378 -1.610 13.646 1.00 52.72 101 PRO A O 1
ATOM 813 N N . PHE A 1 102 ? 11.425 -3.595 13.182 1.00 47.75 102 PHE A N 1
ATOM 814 C CA . PHE A 1 102 ? 12.494 -4.393 13.767 1.00 47.75 102 PHE A CA 1
ATOM 815 C C . PHE A 1 102 ? 13.635 -4.404 12.752 1.00 47.75 102 PHE A C 1
ATOM 817 O O . PHE A 1 102 ? 13.812 -5.361 12.003 1.00 47.75 102 PHE A O 1
ATOM 824 N N . ILE A 1 103 ? 14.354 -3.282 12.680 1.00 47.84 103 ILE A N 1
ATOM 825 C CA . ILE A 1 103 ? 15.598 -3.160 11.938 1.00 47.84 103 ILE A CA 1
ATOM 826 C C . ILE A 1 103 ? 16.588 -4.022 12.705 1.00 47.84 103 ILE A C 1
ATOM 828 O O . ILE A 1 103 ? 17.048 -3.646 13.784 1.00 47.84 103 ILE A O 1
ATOM 832 N N . THR A 1 104 ? 16.896 -5.201 12.178 1.00 41.25 104 THR A N 1
ATOM 833 C CA . THR A 1 104 ? 18.093 -5.914 12.615 1.00 41.25 104 THR A CA 1
ATOM 834 C C . THR A 1 104 ? 19.269 -5.010 12.238 1.00 41.25 104 THR A C 1
ATOM 836 O O . THR A 1 104 ? 19.406 -4.691 11.057 1.00 41.25 104 THR A O 1
ATOM 839 N N . PRO A 1 105 ? 20.092 -4.519 13.182 1.00 31.88 105 PRO A N 1
ATOM 840 C CA . PRO A 1 105 ? 21.187 -3.626 12.839 1.00 31.88 105 PRO A CA 1
ATOM 841 C C . PRO A 1 105 ? 22.271 -4.437 12.127 1.00 31.88 105 PRO A C 1
ATOM 843 O O . PRO A 1 105 ? 23.143 -5.022 12.765 1.00 31.88 105 PRO A O 1
ATOM 846 N N . ALA A 1 106 ? 22.212 -4.501 10.800 1.00 35.94 106 ALA A N 1
ATOM 847 C CA . ALA A 1 106 ? 23.286 -5.043 9.989 1.00 35.94 106 ALA A CA 1
ATOM 848 C C . ALA A 1 106 ? 23.368 -4.308 8.648 1.00 35.94 106 ALA A C 1
ATOM 850 O O . ALA A 1 106 ? 22.447 -4.360 7.847 1.00 35.94 106 ALA A O 1
ATOM 851 N N . ALA A 1 107 ? 24.535 -3.695 8.435 1.00 33.91 107 ALA A N 1
ATOM 852 C CA . ALA A 1 107 ? 25.059 -3.138 7.189 1.00 33.91 107 ALA A CA 1
ATOM 853 C C . ALA A 1 107 ? 24.426 -1.828 6.677 1.00 33.91 107 ALA A C 1
ATOM 855 O O . ALA A 1 107 ? 23.231 -1.695 6.459 1.00 33.91 107 ALA A O 1
ATOM 856 N N . GLY A 1 108 ? 25.295 -0.826 6.512 1.00 34.06 108 GLY A N 1
ATOM 857 C CA . GLY A 1 108 ? 24.956 0.545 6.156 1.00 34.06 108 GLY A CA 1
ATOM 858 C C . GLY A 1 108 ? 24.257 0.697 4.807 1.00 34.06 108 GLY A C 1
ATOM 859 O O . GLY A 1 108 ? 24.642 0.105 3.802 1.00 34.06 108 GLY A O 1
ATOM 860 N N . PHE A 1 109 ? 23.261 1.577 4.801 1.00 35.50 109 PHE A N 1
ATOM 861 C CA . PHE A 1 109 ? 22.594 2.058 3.603 1.00 35.50 109 PHE A CA 1
ATOM 862 C C . PHE A 1 109 ? 23.510 3.040 2.853 1.00 35.50 109 PHE A C 1
ATOM 864 O O . PHE A 1 109 ? 23.680 4.180 3.283 1.00 35.50 109 PHE A O 1
ATOM 871 N N . TYR A 1 110 ? 24.062 2.612 1.719 1.00 29.86 110 TYR A N 1
ATOM 872 C CA . TYR A 1 110 ? 24.382 3.502 0.600 1.00 29.86 110 TYR A CA 1
ATOM 873 C C . TYR A 1 110 ? 23.301 3.294 -0.467 1.00 29.86 110 TYR A C 1
ATOM 875 O O . TYR A 1 110 ? 23.132 2.190 -0.980 1.00 29.86 110 TYR A O 1
ATOM 883 N N . LEU A 1 111 ? 22.536 4.346 -0.760 1.00 30.66 111 LEU A N 1
ATOM 884 C CA . LEU A 1 111 ? 21.698 4.438 -1.953 1.00 30.66 111 LEU A CA 1
ATOM 885 C C . LEU A 1 111 ? 22.501 5.235 -2.982 1.00 30.66 111 LEU A C 1
ATOM 887 O O . LEU A 1 111 ? 22.535 6.461 -2.901 1.00 30.66 111 LEU A O 1
ATOM 891 N N . ASP A 1 112 ? 23.162 4.545 -3.908 1.00 31.12 112 ASP A N 1
ATOM 892 C CA . ASP A 1 112 ? 23.601 5.173 -5.154 1.00 31.12 112 ASP A CA 1
ATOM 893 C C . ASP A 1 112 ? 22.414 5.187 -6.130 1.00 31.12 112 ASP A C 1
ATOM 895 O O . ASP A 1 112 ? 21.738 4.169 -6.318 1.00 31.12 112 ASP A O 1
ATOM 899 N N . PHE A 1 113 ? 22.135 6.374 -6.674 1.00 40.81 113 PHE A N 1
ATOM 900 C CA . PHE A 1 113 ? 21.149 6.626 -7.729 1.00 40.81 113 PHE A CA 1
ATOM 901 C C . PHE A 1 113 ? 21.701 6.270 -9.111 1.00 40.81 113 PHE A C 1
ATOM 903 O O . PHE A 1 113 ? 22.909 6.504 -9.340 1.00 40.81 113 PHE A O 1
#

Secondary structure (DSSP, 8-state):
-------TTPPTT------TTSTTPPPPGGG-EE-SSHHHHHHHHHHPPSEEEEEEE-TTSSBTTB-EEEEEEEEE----TT---GGGS-EEEEEEESS-------S------

Organism: NCBI:txid754093